Protein AF-A0A964HB36-F1 (afdb_monomer_lite)

Foldseek 3Di:
DDFDFLVVLLVVLLVCLVVCCVPPDDPVVLVVLVVCVVVVHQAEAEEQAEPSNQVSNCVVSVHPYYHYFAFDDDPRTGDPDHTPQGQFAVSVQVVVCVVQVVVVHDQQADEDEEAEPRCVVSQVRHVAYEHEVHDPVVVVVCVVVVHHYYD

Secondary structure (DSSP, 8-state):
--PPBHHHHHHHHHHTHHHHHHHH--HHHHHHHHHHHHHT---EEEEEEEHHHHHHHHHHHT-SEEEEEB--EETTEE-SSPPSB---THHHHHHHHHHHHHTT--GGG-EEEESSGGGHHHHTTSSEEEEES--HHHHHHHHHTT-EEE-

Structure (mmCIF, N/CA/C/O backbone):
data_AF-A0A964HB36-F1
#
_entry.id   AF-A0A964HB36-F1
#
loop_
_atom_site.group_PDB
_atom_site.id
_atom_site.type_symbol
_atom_site.label_atom_id
_atom_site.label_alt_id
_atom_site.label_comp_id
_atom_site.label_asym_id
_atom_site.label_entity_id
_atom_site.label_seq_id
_atom_site.pdbx_PDB_ins_code
_atom_site.Cartn_x
_atom_site.Cartn_y
_atom_site.Cartn_z
_atom_site.occupancy
_atom_site.B_iso_or_equiv
_atom_site.auth_seq_id
_atom_site.auth_comp_id
_atom_site.auth_asym_id
_atom_site.auth_atom_id
_atom_site.pdbx_PDB_model_num
ATOM 1 N N . MET A 1 1 ? 19.025 -10.677 -27.603 1.00 46.44 1 MET A N 1
ATOM 2 C CA . MET A 1 1 ? 18.458 -10.154 -26.338 1.00 46.44 1 MET A CA 1
ATOM 3 C C . MET A 1 1 ? 17.033 -9.676 -26.597 1.00 46.44 1 MET A C 1
ATOM 5 O O . MET A 1 1 ? 16.861 -8.668 -27.265 1.00 46.44 1 MET A O 1
ATOM 9 N N . GLY A 1 2 ? 16.026 -10.437 -26.154 1.00 55.66 2 GLY A N 1
ATOM 10 C CA . GLY A 1 2 ? 14.596 -10.201 -26.419 1.00 55.66 2 GLY A CA 1
ATOM 11 C C . GLY A 1 2 ? 13.872 -9.517 -25.257 1.00 55.66 2 GLY A C 1
ATOM 12 O O . GLY A 1 2 ? 12.952 -10.091 -24.687 1.00 55.66 2 GLY A O 1
ATOM 13 N N . GLY A 1 3 ? 14.321 -8.323 -24.867 1.00 65.31 3 GLY A N 1
ATOM 14 C CA . GLY A 1 3 ? 13.650 -7.530 -23.832 1.00 65.31 3 GLY A CA 1
ATOM 15 C C . GLY A 1 3 ? 12.457 -6.748 -24.389 1.00 65.31 3 GLY A C 1
ATOM 16 O O . GLY A 1 3 ? 12.431 -6.379 -25.565 1.00 65.31 3 GLY A O 1
ATOM 17 N N . VAL A 1 4 ? 11.462 -6.465 -23.548 1.00 79.88 4 VAL A N 1
ATOM 18 C CA . VAL A 1 4 ? 10.292 -5.669 -23.949 1.00 79.88 4 VAL A CA 1
ATOM 19 C C . VAL A 1 4 ? 10.588 -4.180 -23.743 1.00 79.88 4 VAL A C 1
ATOM 21 O O . VAL A 1 4 ? 11.034 -3.767 -22.670 1.00 79.88 4 VAL A O 1
ATOM 24 N N . ARG A 1 5 ? 10.332 -3.353 -24.769 1.00 86.19 5 ARG A N 1
ATOM 25 C CA . ARG A 1 5 ? 10.469 -1.890 -24.663 1.00 86.19 5 ARG A CA 1
ATOM 26 C C . ARG A 1 5 ? 9.498 -1.333 -23.625 1.00 86.19 5 ARG A C 1
ATOM 28 O O . ARG A 1 5 ? 8.295 -1.584 -23.710 1.00 86.19 5 ARG A O 1
ATOM 35 N N . ARG A 1 6 ? 10.012 -0.510 -22.705 1.00 83.56 6 ARG A N 1
ATOM 36 C CA . ARG A 1 6 ? 9.246 0.096 -21.605 1.00 83.56 6 ARG A CA 1
ATOM 37 C C . ARG A 1 6 ? 8.023 0.865 -22.105 1.00 83.56 6 ARG A C 1
ATOM 39 O O . ARG A 1 6 ? 6.949 0.746 -21.530 1.00 83.56 6 ARG A O 1
ATOM 46 N N . GLU A 1 7 ? 8.162 1.596 -23.208 1.00 80.25 7 GLU A N 1
ATOM 47 C CA . GLU A 1 7 ? 7.067 2.370 -23.802 1.00 80.25 7 GLU A CA 1
ATOM 48 C C . GLU A 1 7 ? 5.872 1.495 -24.220 1.00 80.25 7 GLU A C 1
ATOM 50 O O . GLU A 1 7 ? 4.720 1.857 -23.977 1.00 80.25 7 GLU A O 1
ATOM 55 N N . ARG A 1 8 ? 6.135 0.311 -24.793 1.00 82.62 8 ARG A N 1
ATOM 56 C CA . ARG A 1 8 ? 5.082 -0.628 -25.206 1.00 82.62 8 ARG A CA 1
ATOM 57 C C . ARG A 1 8 ? 4.306 -1.146 -23.995 1.00 82.62 8 ARG A C 1
ATOM 59 O O . ARG A 1 8 ? 3.082 -1.190 -24.037 1.00 82.62 8 ARG A O 1
ATOM 66 N N . VAL A 1 9 ? 5.014 -1.495 -22.920 1.00 83.81 9 VAL A N 1
ATOM 67 C CA . VAL A 1 9 ? 4.401 -1.978 -21.670 1.00 83.81 9 VAL A CA 1
ATOM 68 C C . VAL A 1 9 ? 3.574 -0.880 -21.003 1.00 83.81 9 VAL A C 1
ATOM 70 O O . VAL A 1 9 ? 2.449 -1.129 -20.589 1.00 83.81 9 VAL A O 1
ATOM 73 N N . LEU A 1 10 ? 4.095 0.350 -20.954 1.00 81.62 10 LEU A N 1
ATOM 74 C CA . LEU A 1 10 ? 3.391 1.503 -20.383 1.00 81.62 10 LEU A CA 1
ATOM 75 C C . LEU A 1 10 ? 2.070 1.805 -21.097 1.00 81.62 10 LEU A C 1
ATOM 77 O O . LEU A 1 10 ? 1.114 2.235 -20.456 1.00 81.62 10 LEU A O 1
ATOM 81 N N . ARG A 1 11 ? 2.017 1.607 -22.418 1.00 81.06 11 ARG A N 1
ATOM 82 C CA . ARG A 1 11 ? 0.793 1.795 -23.203 1.00 81.06 11 ARG A CA 1
ATOM 83 C C . ARG A 1 11 ? -0.276 0.778 -22.810 1.00 81.06 11 ARG A C 1
ATOM 85 O O . ARG A 1 11 ? -1.340 1.193 -22.367 1.00 81.06 11 ARG A O 1
ATOM 92 N N . GLY A 1 12 ? 0.058 -0.513 -22.854 1.00 79.88 12 GLY A N 1
ATOM 93 C CA . GLY A 1 12 ? -0.877 -1.575 -22.469 1.00 79.88 12 GLY A CA 1
ATOM 94 C C . GLY A 1 12 ? -1.314 -1.485 -21.004 1.00 79.88 12 GLY A C 1
ATOM 95 O O . GLY A 1 12 ? -2.482 -1.673 -20.690 1.00 79.88 12 GLY A O 1
ATOM 96 N N . ALA A 1 13 ? -0.414 -1.098 -20.093 1.00 81.88 13 ALA A N 1
ATOM 97 C CA . ALA A 1 13 ? -0.755 -0.953 -18.678 1.00 81.88 13 ALA A CA 1
ATOM 98 C C . ALA A 1 13 ? -1.843 0.104 -18.419 1.00 81.88 13 ALA A C 1
ATOM 100 O O . ALA A 1 13 ? -2.643 -0.072 -17.506 1.00 81.88 13 ALA A O 1
ATOM 101 N N . ARG A 1 14 ? -1.896 1.180 -19.219 1.00 78.38 14 ARG A N 1
ATOM 102 C CA . ARG A 1 14 ? -2.960 2.195 -19.125 1.00 78.38 14 ARG A CA 1
ATOM 103 C C . ARG A 1 14 ? -4.307 1.682 -19.623 1.00 78.38 14 ARG A C 1
ATOM 105 O O . ARG A 1 14 ? -5.331 2.048 -19.060 1.00 78.38 14 ARG A O 1
ATOM 112 N N . GLU A 1 15 ? -4.300 0.841 -20.650 1.00 82.75 15 GLU A N 1
ATOM 113 C CA . GLU A 1 15 ? -5.513 0.270 -21.243 1.00 82.75 15 GLU A CA 1
ATOM 114 C C . GLU A 1 15 ? -6.189 -0.720 -20.278 1.00 82.75 15 GLU A C 1
ATOM 116 O O . GLU A 1 15 ? -7.412 -0.757 -20.182 1.00 82.75 15 GLU A O 1
ATOM 121 N N . CYS A 1 16 ? -5.403 -1.438 -19.470 1.00 80.19 16 CYS A N 1
ATOM 122 C CA . CYS A 1 16 ? -5.910 -2.454 -18.542 1.00 80.19 16 CYS A CA 1
ATOM 123 C C . CYS A 1 16 ? -6.390 -1.915 -17.178 1.00 80.19 16 CYS A C 1
ATOM 125 O O . CYS A 1 16 ? -6.839 -2.695 -16.340 1.00 80.19 16 CYS A O 1
ATOM 127 N N . VAL A 1 17 ? -6.298 -0.608 -16.902 1.00 81.62 17 VAL A N 1
ATOM 128 C CA . VAL A 1 17 ? -6.633 -0.048 -15.572 1.00 81.62 17 VAL A CA 1
ATOM 129 C C . VAL A 1 17 ? -8.086 -0.312 -15.196 1.00 81.62 17 VAL A C 1
ATOM 131 O O . VAL A 1 17 ? -8.358 -0.710 -14.065 1.00 81.62 17 VAL A O 1
ATOM 134 N N . GLY A 1 18 ? -9.011 -0.107 -16.138 1.00 75.12 18 GLY A N 1
ATOM 135 C CA . GLY A 1 18 ? -10.442 -0.312 -15.903 1.00 75.12 18 GLY A CA 1
ATOM 136 C C . GLY A 1 18 ? -10.764 -1.760 -15.538 1.00 75.12 18 GLY A C 1
ATOM 137 O O . GLY A 1 18 ? -11.500 -2.006 -14.586 1.00 75.12 18 GLY A O 1
ATOM 138 N N . GLU A 1 19 ? -10.145 -2.716 -16.231 1.00 77.00 19 GLU A N 1
ATOM 139 C CA . GLU A 1 19 ? -10.291 -4.147 -15.947 1.00 77.00 19 GLU A CA 1
ATOM 140 C C . GLU A 1 19 ? -9.717 -4.512 -14.575 1.00 77.00 19 GLU A C 1
ATOM 142 O O . GLU A 1 19 ? -10.348 -5.238 -13.808 1.00 77.00 19 GLU A O 1
ATOM 147 N N . VAL A 1 20 ? -8.544 -3.970 -14.226 1.00 75.94 20 VAL A N 1
ATOM 148 C CA . VAL A 1 20 ? -7.922 -4.190 -12.913 1.00 75.94 20 VAL A CA 1
ATOM 149 C C . VAL A 1 20 ? -8.803 -3.641 -11.793 1.00 75.94 20 VAL A C 1
ATOM 151 O O . VAL A 1 20 ? -9.026 -4.343 -10.809 1.00 75.94 20 VAL A O 1
ATOM 154 N N . LEU A 1 21 ? -9.330 -2.423 -11.942 1.00 76.25 21 LEU A N 1
ATOM 155 C CA . LEU A 1 21 ? -10.250 -1.824 -10.974 1.00 76.25 21 LEU A CA 1
ATOM 156 C C . LEU A 1 21 ? -11.503 -2.683 -10.792 1.00 76.25 21 LEU A C 1
ATOM 158 O O . LEU A 1 21 ? -11.854 -3.014 -9.662 1.00 76.25 21 LEU A O 1
ATOM 162 N N . ALA A 1 22 ? -12.139 -3.087 -11.893 1.00 71.88 22 ALA A N 1
ATOM 163 C CA . ALA A 1 22 ? -13.351 -3.897 -11.856 1.00 71.88 22 ALA A CA 1
ATOM 164 C C . ALA A 1 22 ? -13.122 -5.275 -11.214 1.00 71.88 22 ALA A C 1
ATOM 166 O O . ALA A 1 22 ? -13.981 -5.770 -10.489 1.00 71.88 22 ALA A O 1
ATOM 167 N N . ALA A 1 23 ? -11.964 -5.894 -11.454 1.00 73.31 23 ALA A N 1
ATOM 168 C CA . ALA A 1 23 ? -11.680 -7.247 -10.988 1.00 73.31 23 ALA A CA 1
ATOM 169 C C . ALA A 1 23 ? -11.121 -7.323 -9.558 1.00 73.31 23 ALA A C 1
ATOM 171 O O . ALA A 1 23 ? -11.173 -8.387 -8.941 1.00 73.31 23 ALA A O 1
ATOM 172 N N . ARG A 1 24 ? -10.498 -6.251 -9.047 1.00 72.00 24 ARG A N 1
ATOM 173 C CA . ARG A 1 24 ? -9.657 -6.320 -7.834 1.00 72.00 24 ARG A CA 1
ATOM 174 C C . ARG A 1 24 ? -10.094 -5.380 -6.714 1.00 72.00 24 ARG A C 1
ATOM 176 O O . ARG A 1 24 ? -9.666 -5.592 -5.579 1.00 72.00 24 ARG A O 1
ATOM 183 N N . CYS A 1 25 ? -10.903 -4.360 -6.994 1.00 73.69 25 CYS A N 1
ATOM 184 C CA . CYS A 1 25 ? -11.297 -3.394 -5.975 1.00 73.69 25 CYS A CA 1
ATOM 185 C C . CYS A 1 25 ? -12.580 -3.820 -5.259 1.00 73.69 25 CYS A C 1
ATOM 187 O O . CYS A 1 25 ? -13.652 -3.914 -5.848 1.00 73.69 25 CYS A O 1
ATOM 189 N N . ASP A 1 26 ? -12.450 -4.041 -3.956 1.00 79.69 26 ASP A N 1
ATOM 190 C CA . ASP A 1 26 ? -13.571 -4.337 -3.077 1.00 79.69 26 ASP A CA 1
ATOM 191 C C . ASP A 1 26 ? -14.427 -3.098 -2.800 1.00 79.69 26 ASP A C 1
ATOM 193 O O . ASP A 1 26 ? -13.891 -2.013 -2.563 1.00 79.69 26 ASP A O 1
ATOM 197 N N . GLY A 1 27 ? -15.751 -3.264 -2.773 1.00 87.69 27 GLY A N 1
ATOM 198 C CA . GLY A 1 27 ? -16.679 -2.164 -2.517 1.00 87.69 27 GLY A CA 1
ATOM 199 C C . GLY A 1 27 ? -16.457 -1.475 -1.166 1.00 87.69 27 GLY A C 1
ATOM 200 O O . GLY A 1 27 ? -16.492 -0.246 -1.109 1.00 87.69 27 GLY A O 1
ATOM 201 N N . ALA A 1 28 ? -16.166 -2.232 -0.103 1.00 89.25 28 ALA A N 1
ATOM 202 C CA . ALA A 1 28 ? -15.918 -1.681 1.227 1.00 89.25 28 ALA A CA 1
ATOM 203 C C . ALA A 1 28 ? -14.583 -0.927 1.282 1.00 89.25 28 ALA A C 1
ATOM 205 O O . ALA A 1 28 ? -14.515 0.172 1.831 1.00 89.25 28 ALA A O 1
ATOM 206 N N . VAL A 1 29 ? -13.534 -1.452 0.643 1.00 90.94 29 VAL A N 1
ATOM 207 C CA . VAL A 1 29 ? -12.235 -0.757 0.556 1.00 90.94 29 VAL A CA 1
ATOM 208 C C . VAL A 1 29 ? -12.355 0.535 -0.254 1.00 90.94 29 VAL A C 1
ATOM 210 O O . VAL A 1 29 ? -11.809 1.564 0.136 1.00 90.94 29 VAL A O 1
ATOM 213 N N . LEU A 1 30 ? -13.101 0.516 -1.362 1.00 91.88 30 LEU A N 1
ATOM 214 C CA . LEU A 1 30 ? -13.368 1.723 -2.146 1.00 91.88 30 LEU A CA 1
ATOM 215 C C . LEU A 1 30 ? -14.198 2.748 -1.367 1.00 91.88 30 LEU A C 1
ATOM 217 O O . LEU A 1 30 ? -13.992 3.947 -1.544 1.00 91.88 30 LEU A O 1
ATOM 221 N N . ALA A 1 31 ? -15.129 2.306 -0.520 1.00 93.56 31 ALA A N 1
ATOM 222 C CA . ALA A 1 31 ? -15.865 3.199 0.369 1.00 93.56 31 ALA A CA 1
ATOM 223 C C . ALA A 1 31 ? -14.920 3.878 1.374 1.00 93.56 31 ALA A C 1
ATOM 225 O O . ALA A 1 31 ? -14.891 5.105 1.427 1.00 93.56 31 ALA A O 1
ATOM 226 N N . ARG A 1 32 ? -14.055 3.111 2.053 1.00 95.25 32 ARG A N 1
ATOM 227 C CA . ARG A 1 32 ? -13.026 3.647 2.965 1.00 95.25 32 ARG A CA 1
ATOM 228 C C . ARG A 1 32 ? -12.074 4.627 2.288 1.00 95.25 32 ARG A C 1
ATOM 230 O O . ARG A 1 32 ? -11.770 5.684 2.831 1.00 95.25 32 ARG A O 1
ATOM 237 N N . LEU A 1 33 ? -11.631 4.309 1.074 1.00 95.44 33 LEU A N 1
ATOM 238 C CA . LEU A 1 33 ? -10.815 5.219 0.275 1.00 95.44 33 LEU A CA 1
ATOM 239 C C . LEU A 1 33 ? -11.531 6.558 0.046 1.00 95.44 33 LEU A C 1
ATOM 241 O O . LEU A 1 33 ? -10.933 7.613 0.237 1.00 95.44 33 LEU A O 1
ATOM 245 N N . ARG A 1 34 ? -12.811 6.531 -0.343 1.00 96.12 34 ARG A N 1
ATOM 246 C CA . ARG A 1 34 ? -13.600 7.754 -0.557 1.00 96.12 34 ARG A CA 1
ATOM 247 C C . ARG A 1 34 ? -13.802 8.545 0.732 1.00 96.12 34 ARG A C 1
ATOM 249 O O . ARG A 1 34 ? -13.743 9.767 0.676 1.00 96.12 34 ARG A O 1
ATOM 256 N N . GLU A 1 35 ? -14.005 7.873 1.863 1.00 97.44 35 GLU A N 1
ATOM 257 C CA . GLU A 1 35 ? -14.087 8.514 3.182 1.00 97.44 35 GLU A CA 1
ATOM 258 C C . GLU A 1 35 ? -12.802 9.288 3.502 1.00 97.44 35 GLU A C 1
ATOM 260 O O . GLU A 1 35 ? -12.876 10.473 3.815 1.00 97.44 35 GLU A O 1
ATOM 265 N N . HIS A 1 36 ? -11.632 8.662 3.332 1.00 97.94 36 HIS A N 1
ATOM 266 C CA . HIS A 1 36 ? -10.336 9.323 3.519 1.00 97.94 36 HIS A CA 1
ATOM 267 C C . HIS A 1 36 ? -10.165 10.537 2.598 1.00 97.94 36 HIS A C 1
ATOM 269 O O . HIS A 1 36 ? -9.802 11.622 3.049 1.00 97.94 36 HIS A O 1
ATOM 275 N N . LEU A 1 37 ? -10.478 10.383 1.308 1.00 97.88 37 LEU A N 1
ATOM 276 C CA . LEU A 1 37 ? -10.390 11.487 0.348 1.00 97.88 37 LEU A CA 1
ATOM 277 C C . LEU A 1 37 ? -11.328 12.646 0.721 1.00 97.88 37 LEU A C 1
ATOM 279 O O . LEU A 1 37 ? -10.924 13.804 0.650 1.00 97.88 37 LEU A O 1
ATOM 283 N N . ALA A 1 38 ? -12.558 12.350 1.149 1.00 98.00 38 ALA A N 1
ATOM 284 C CA . ALA A 1 38 ? -13.529 13.357 1.575 1.00 98.00 38 ALA A CA 1
ATOM 285 C C . ALA A 1 38 ? -13.134 14.046 2.893 1.00 98.00 38 ALA A C 1
ATOM 287 O O . ALA A 1 38 ? -13.440 15.221 3.081 1.00 98.00 38 ALA A O 1
ATOM 288 N N . ALA A 1 39 ? -12.433 13.338 3.781 1.00 97.75 39 ALA A N 1
ATOM 289 C CA . ALA A 1 39 ? -11.887 13.883 5.021 1.00 97.75 39 ALA A CA 1
ATOM 290 C C . ALA A 1 39 ? -10.640 14.763 4.805 1.00 97.75 39 ALA A C 1
ATOM 292 O O . ALA A 1 39 ? -10.190 15.424 5.739 1.00 97.75 39 ALA A O 1
ATOM 293 N N . GLY A 1 40 ? -10.090 14.797 3.585 1.00 97.12 40 GLY A N 1
ATOM 294 C CA . GLY A 1 40 ? -8.857 15.520 3.272 1.00 97.12 40 GLY A CA 1
ATOM 295 C C . GLY A 1 40 ? -7.586 14.764 3.666 1.00 97.12 40 GLY A C 1
ATOM 296 O O . GLY A 1 40 ? -6.510 15.363 3.710 1.00 97.12 40 GLY A O 1
ATOM 297 N N . ASP A 1 41 ? -7.686 13.459 3.934 1.00 97.38 41 ASP A N 1
ATOM 298 C CA . ASP A 1 41 ? -6.524 12.635 4.244 1.00 97.38 41 ASP A CA 1
ATOM 299 C C . ASP A 1 41 ? -5.620 12.484 3.021 1.00 97.38 41 ASP A C 1
ATOM 301 O O . ASP A 1 41 ? -6.060 12.289 1.880 1.00 97.38 41 ASP A O 1
ATOM 305 N N . ARG A 1 42 ? -4.307 12.486 3.265 1.00 97.38 42 ARG A N 1
ATOM 306 C CA . ARG A 1 42 ? -3.344 12.163 2.218 1.00 97.38 42 ARG A CA 1
ATOM 307 C C . ARG A 1 42 ? -3.307 10.655 1.980 1.00 97.38 42 ARG A C 1
ATOM 309 O O . ARG A 1 42 ? -2.791 9.893 2.793 1.00 97.38 42 ARG A O 1
ATOM 316 N N . VAL A 1 43 ? -3.785 10.239 0.812 1.00 98.12 43 VAL A N 1
ATOM 317 C CA . VAL A 1 43 ? -3.809 8.829 0.394 1.00 98.12 43 VAL A CA 1
ATOM 318 C C . VAL A 1 43 ? -2.565 8.457 -0.415 1.00 98.12 43 VAL A C 1
ATOM 320 O O . VAL A 1 43 ? -2.283 9.075 -1.443 1.00 98.12 43 VAL A O 1
ATOM 323 N N . VAL A 1 44 ? -1.88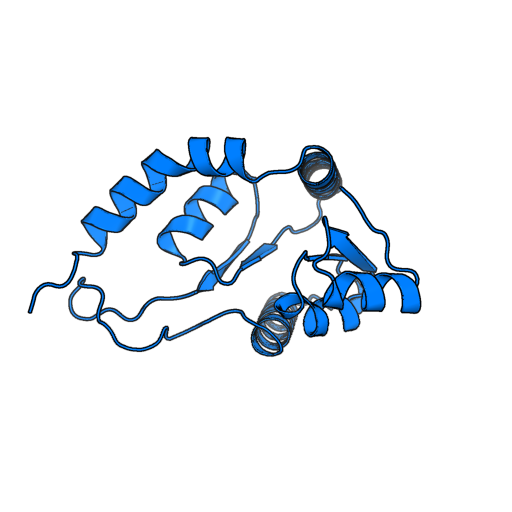0 7.386 0.001 1.00 98.38 44 VAL A N 1
ATOM 324 C CA . VAL A 1 44 ? -0.693 6.832 -0.671 1.00 98.38 44 VAL A CA 1
ATOM 325 C C . VAL A 1 44 ? -0.933 5.374 -1.063 1.00 98.38 44 VAL A C 1
ATOM 327 O O . VAL A 1 44 ? -1.227 4.540 -0.208 1.00 98.38 44 VAL A O 1
ATOM 330 N N . LEU A 1 45 ? -0.742 5.029 -2.340 1.00 97.50 45 LEU A N 1
ATOM 331 C CA . LEU A 1 45 ? -0.730 3.633 -2.787 1.00 97.50 45 LEU A CA 1
ATOM 332 C C . LEU A 1 45 ? 0.675 3.033 -2.621 1.00 97.50 45 LEU A C 1
ATOM 334 O O . LEU A 1 45 ? 1.566 3.302 -3.426 1.00 97.50 45 LEU A O 1
ATOM 338 N N . LEU A 1 46 ? 0.870 2.185 -1.607 1.00 98.00 46 LEU A N 1
ATOM 339 C CA . LEU A 1 46 ? 2.128 1.470 -1.347 1.00 98.00 46 LEU A CA 1
ATOM 340 C C . LEU A 1 46 ? 2.021 -0.016 -1.730 1.00 98.00 46 LEU A C 1
ATOM 342 O O . LEU A 1 46 ? 1.372 -0.810 -1.048 1.00 98.00 46 LEU A O 1
ATOM 346 N N . THR A 1 47 ? 2.680 -0.422 -2.817 1.00 96.06 47 THR A N 1
ATOM 347 C CA . THR A 1 47 ? 2.437 -1.731 -3.445 1.00 96.06 47 THR A CA 1
ATOM 348 C C . THR A 1 47 ? 3.680 -2.389 -4.047 1.00 96.06 47 THR A C 1
ATOM 350 O O . THR A 1 47 ? 4.580 -1.722 -4.544 1.00 96.06 47 THR A O 1
ATOM 353 N N . GLY A 1 48 ? 3.711 -3.725 -4.036 1.00 94.94 48 GLY A N 1
ATOM 354 C CA . GLY A 1 48 ? 4.696 -4.525 -4.776 1.00 94.94 48 GLY A CA 1
ATOM 355 C C . GLY A 1 48 ? 4.419 -4.589 -6.285 1.00 94.94 48 GLY A C 1
ATOM 356 O O . GLY A 1 48 ? 5.257 -5.066 -7.044 1.00 94.94 48 GLY A O 1
ATOM 357 N N . THR A 1 49 ? 3.262 -4.098 -6.739 1.00 92.75 49 THR A N 1
ATOM 358 C CA . THR A 1 49 ? 2.920 -3.996 -8.162 1.00 92.75 49 THR A CA 1
ATOM 359 C C . THR A 1 49 ? 3.917 -3.084 -8.892 1.00 92.75 49 THR A C 1
ATOM 361 O O . THR A 1 49 ? 4.287 -2.042 -8.342 1.00 92.75 49 THR A O 1
ATOM 364 N N . PRO A 1 50 ? 4.337 -3.416 -10.129 1.00 93.44 50 PRO A N 1
ATOM 365 C CA . PRO A 1 50 ? 5.210 -2.551 -10.917 1.00 93.44 50 PRO A CA 1
ATOM 366 C C . PRO A 1 50 ? 4.646 -1.142 -11.127 1.00 93.44 50 PRO A C 1
ATOM 368 O O . PRO A 1 50 ? 3.448 -0.963 -11.361 1.00 93.44 50 PRO A O 1
ATOM 371 N N . ASP A 1 51 ? 5.519 -0.136 -11.097 1.00 94.19 51 ASP A N 1
ATOM 372 C CA . ASP A 1 51 ? 5.166 1.285 -11.146 1.00 94.19 51 ASP A CA 1
ATOM 373 C C . ASP A 1 51 ? 4.328 1.660 -12.371 1.00 94.19 51 ASP A C 1
ATOM 375 O O . ASP A 1 51 ? 3.390 2.448 -12.267 1.00 94.19 51 ASP A O 1
ATOM 379 N N . PHE A 1 52 ? 4.613 1.050 -13.519 1.00 90.50 52 PHE A N 1
ATOM 380 C CA . PHE A 1 52 ? 3.877 1.284 -14.757 1.00 90.50 52 PHE A CA 1
ATOM 381 C C . PHE A 1 52 ? 2.410 0.823 -14.713 1.00 90.50 52 PHE A C 1
ATOM 383 O O . PHE A 1 52 ? 1.614 1.331 -15.496 1.00 90.50 52 PHE A O 1
ATOM 390 N N . ILE A 1 53 ? 2.044 -0.086 -13.799 1.00 91.38 53 ILE A N 1
ATOM 391 C CA . ILE A 1 53 ? 0.653 -0.496 -13.525 1.00 91.38 53 ILE A CA 1
ATOM 392 C C . ILE A 1 53 ? 0.094 0.280 -12.329 1.00 91.38 53 ILE A C 1
ATOM 394 O O . ILE A 1 53 ? -1.032 0.769 -12.363 1.00 91.38 53 ILE A O 1
ATOM 398 N N . ALA A 1 54 ? 0.885 0.419 -11.264 1.00 93.56 54 ALA A N 1
ATOM 399 C CA . ALA A 1 54 ? 0.441 1.045 -10.025 1.00 93.56 54 ALA A CA 1
ATOM 400 C C . ALA A 1 54 ? 0.121 2.537 -10.194 1.00 93.56 54 ALA A C 1
ATOM 402 O O . ALA A 1 54 ? -0.834 3.026 -9.602 1.00 93.56 54 ALA A O 1
ATOM 403 N N . ARG A 1 55 ? 0.889 3.269 -11.011 1.00 93.75 55 ARG A N 1
ATOM 404 C CA . ARG A 1 55 ? 0.678 4.705 -11.261 1.00 93.75 55 ARG A CA 1
ATOM 405 C C . ARG A 1 55 ? -0.685 5.024 -11.879 1.00 93.75 55 ARG A C 1
ATOM 407 O O . ARG A 1 55 ? -1.390 5.857 -11.313 1.00 93.75 55 ARG A O 1
ATOM 414 N N . PRO A 1 56 ? -1.083 4.416 -13.011 1.00 92.19 56 PRO A N 1
ATOM 415 C CA . PRO A 1 56 ? -2.384 4.724 -13.584 1.00 92.19 56 PRO A CA 1
ATOM 416 C C . PRO A 1 56 ? -3.537 4.214 -12.704 1.00 92.19 56 PRO A C 1
ATOM 418 O O . PRO A 1 56 ? -4.569 4.876 -12.634 1.00 92.19 56 PRO A O 1
ATOM 421 N N . LEU A 1 57 ? -3.340 3.124 -11.949 1.00 91.62 57 LEU A N 1
ATOM 422 C CA . LEU A 1 57 ? -4.298 2.681 -10.932 1.00 91.62 57 LEU A CA 1
ATOM 423 C C . LEU A 1 57 ? -4.476 3.722 -9.813 1.00 91.62 57 LEU A C 1
ATOM 425 O O . LEU A 1 57 ? -5.600 4.103 -9.507 1.00 91.62 57 LEU A O 1
ATOM 429 N N . ALA A 1 58 ? -3.378 4.220 -9.239 1.00 93.38 58 ALA A N 1
ATOM 430 C CA . ALA A 1 58 ? -3.394 5.270 -8.220 1.00 93.38 58 ALA A CA 1
ATOM 431 C C . ALA A 1 58 ? -4.113 6.530 -8.722 1.00 93.38 58 ALA A C 1
ATOM 433 O O . ALA A 1 58 ? -4.963 7.070 -8.019 1.00 93.38 58 ALA A O 1
ATOM 434 N N . SER A 1 59 ? -3.829 6.943 -9.962 1.00 93.44 59 SER A N 1
ATOM 435 C CA . SER A 1 59 ? -4.495 8.086 -10.590 1.00 93.44 59 SER A CA 1
ATOM 436 C C . SER A 1 59 ? -6.002 7.874 -10.731 1.00 93.44 59 SER A C 1
ATOM 438 O O . SER A 1 59 ? -6.762 8.793 -10.446 1.00 93.44 59 SER A O 1
ATOM 440 N N . ALA A 1 60 ? -6.444 6.685 -11.146 1.00 91.88 60 ALA A N 1
ATOM 441 C CA . ALA A 1 60 ? -7.867 6.381 -11.286 1.00 91.88 60 ALA A CA 1
ATOM 442 C C . ALA A 1 60 ? -8.595 6.283 -9.932 1.00 91.88 60 ALA A C 1
ATOM 444 O O . ALA A 1 60 ? -9.789 6.557 -9.851 1.00 91.88 60 ALA A O 1
ATOM 445 N N . LEU A 1 61 ? -7.873 5.922 -8.867 1.00 91.94 61 LEU A N 1
ATOM 446 C CA . LEU A 1 61 ? -8.373 5.871 -7.491 1.00 91.94 61 LEU A CA 1
ATOM 447 C C . LEU A 1 61 ? -8.353 7.235 -6.778 1.00 91.94 61 LEU A C 1
ATOM 449 O O . LEU A 1 61 ? -8.887 7.344 -5.678 1.00 91.94 61 LEU A O 1
ATOM 45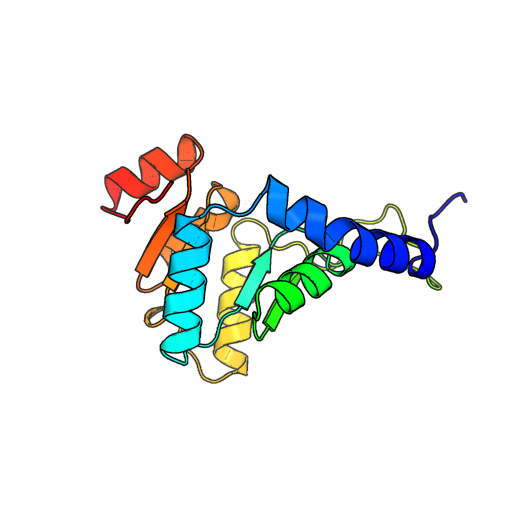3 N N . GLY A 1 62 ? -7.732 8.262 -7.366 1.00 95.00 62 GLY A N 1
ATOM 454 C CA . GLY A 1 62 ? -7.548 9.565 -6.717 1.00 95.00 62 GLY A CA 1
ATOM 455 C C . GLY A 1 62 ? -6.496 9.564 -5.601 1.00 95.00 62 GLY A C 1
ATOM 456 O O . GLY A 1 62 ? -6.503 10.453 -4.755 1.00 95.00 62 GLY A O 1
ATOM 457 N N . ALA A 1 63 ? -5.594 8.577 -5.570 1.00 96.88 63 ALA A N 1
ATOM 458 C CA . ALA A 1 63 ? -4.478 8.581 -4.628 1.00 96.88 63 ALA A CA 1
ATOM 459 C C . ALA A 1 63 ? -3.491 9.710 -4.970 1.00 96.88 63 ALA A C 1
ATOM 461 O O . ALA A 1 63 ? -3.200 9.965 -6.140 1.00 96.88 63 ALA A O 1
ATOM 462 N N . HIS A 1 64 ? -2.954 10.361 -3.939 1.00 97.88 64 HIS A N 1
ATOM 463 C CA . HIS A 1 64 ? -2.074 11.522 -4.081 1.00 97.88 64 HIS A CA 1
ATOM 464 C C . HIS A 1 64 ? -0.657 11.097 -4.462 1.00 97.88 64 HIS A C 1
ATOM 466 O O . HIS A 1 64 ? -0.013 11.723 -5.300 1.00 97.88 64 HIS A O 1
ATOM 472 N N . ASP A 1 65 ? -0.194 9.997 -3.867 1.00 97.88 65 ASP A N 1
ATOM 473 C CA . ASP A 1 65 ? 1.145 9.466 -4.071 1.00 97.88 65 ASP A CA 1
ATOM 474 C C . ASP A 1 65 ? 1.124 7.958 -4.320 1.00 97.88 65 ASP A C 1
ATOM 476 O O . ASP A 1 65 ? 0.203 7.234 -3.932 1.00 97.88 65 ASP A O 1
ATOM 480 N N . VAL A 1 66 ? 2.187 7.467 -4.954 1.00 97.75 66 VAL A N 1
ATOM 481 C CA . VAL A 1 66 ? 2.382 6.045 -5.232 1.00 97.75 66 VAL A CA 1
ATOM 482 C C . VAL A 1 66 ? 3.826 5.638 -4.979 1.00 97.75 66 VAL A C 1
ATOM 484 O O . VAL A 1 66 ? 4.770 6.243 -5.490 1.00 97.75 66 VAL A O 1
ATOM 487 N N . ILE A 1 67 ? 3.984 4.565 -4.211 1.00 98.12 67 ILE A N 1
ATOM 488 C CA . ILE A 1 67 ? 5.254 3.905 -3.937 1.00 98.12 67 ILE A CA 1
ATOM 489 C C . ILE A 1 67 ? 5.108 2.465 -4.426 1.00 98.12 67 ILE A C 1
ATOM 491 O O . ILE A 1 67 ? 4.422 1.646 -3.817 1.00 98.12 67 ILE A O 1
ATOM 495 N N . ALA A 1 68 ? 5.730 2.175 -5.561 1.00 97.62 68 ALA A N 1
ATOM 496 C CA . ALA A 1 68 ? 5.539 0.938 -6.306 1.00 97.62 68 ALA A CA 1
ATOM 497 C C . ALA A 1 68 ? 6.871 0.227 -6.572 1.00 97.62 68 ALA A C 1
ATOM 499 O O . ALA A 1 68 ? 7.944 0.806 -6.378 1.00 97.62 68 ALA A O 1
ATOM 500 N N . ALA A 1 69 ? 6.814 -1.021 -7.040 1.00 96.75 69 ALA A N 1
ATOM 501 C CA . ALA A 1 69 ? 8.013 -1.722 -7.477 1.00 96.75 69 ALA A CA 1
ATOM 502 C C . ALA A 1 69 ? 8.589 -1.089 -8.749 1.00 96.75 69 ALA A C 1
ATOM 504 O O . ALA A 1 69 ? 7.858 -0.755 -9.679 1.00 96.75 69 ALA A O 1
ATOM 505 N N . VAL A 1 70 ? 9.912 -0.952 -8.808 1.00 95.31 70 VAL A N 1
ATOM 506 C CA . VAL A 1 70 ? 10.617 -0.368 -9.954 1.00 95.31 70 VAL A CA 1
ATOM 507 C C . VAL A 1 70 ? 11.437 -1.461 -10.623 1.00 95.31 70 VAL A C 1
ATOM 509 O O . VAL A 1 70 ? 12.475 -1.879 -10.112 1.00 95.31 70 VAL A O 1
ATOM 512 N N . CYS A 1 71 ? 10.954 -1.952 -11.764 1.00 94.31 71 CYS A N 1
ATOM 513 C CA . CYS A 1 71 ? 11.655 -2.972 -12.543 1.00 94.31 71 CYS A CA 1
ATOM 514 C C . CYS A 1 71 ? 12.960 -2.414 -13.127 1.00 94.31 71 CYS A C 1
ATOM 516 O O . CYS A 1 71 ? 13.001 -1.277 -13.604 1.00 94.31 71 CYS A O 1
ATOM 518 N N . ALA A 1 72 ? 14.014 -3.232 -13.140 1.00 93.94 72 ALA A N 1
ATOM 519 C CA . ALA A 1 72 ? 15.281 -2.854 -13.748 1.00 93.94 72 ALA A CA 1
ATOM 520 C C . ALA A 1 72 ? 15.129 -2.643 -15.261 1.00 93.94 72 ALA A C 1
ATOM 522 O O . ALA A 1 72 ? 14.494 -3.430 -15.969 1.00 93.94 72 ALA A O 1
ATOM 523 N N . ALA A 1 73 ? 15.728 -1.567 -15.765 1.00 91.81 73 ALA A N 1
ATOM 524 C CA . ALA A 1 73 ? 15.720 -1.239 -17.180 1.00 91.81 73 ALA A CA 1
ATOM 525 C C . ALA A 1 73 ? 17.053 -0.621 -17.600 1.00 91.81 73 ALA A C 1
ATOM 527 O O . ALA A 1 73 ? 17.664 0.139 -16.850 1.00 91.81 73 ALA A O 1
ATOM 528 N N . GLN A 1 74 ? 17.469 -0.915 -18.828 1.00 92.31 74 GLN A N 1
ATOM 529 C CA . GLN A 1 74 ? 18.655 -0.344 -19.454 1.00 92.31 74 GLN A CA 1
ATOM 530 C C . GLN A 1 74 ? 18.290 0.112 -20.865 1.00 92.31 74 GLN 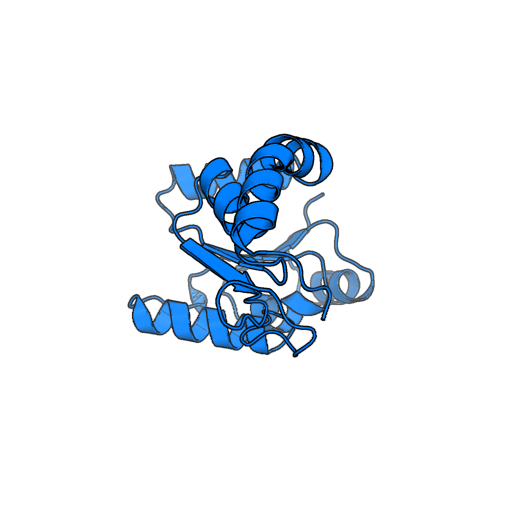A C 1
ATOM 532 O O . GLN A 1 74 ? 17.648 -0.625 -21.611 1.00 92.31 74 GLN A O 1
ATOM 537 N N . LEU A 1 75 ? 18.653 1.352 -21.214 1.00 90.50 75 LEU A N 1
ATOM 538 C CA . LEU A 1 75 ? 18.366 1.958 -22.524 1.00 90.50 75 LEU A CA 1
ATOM 539 C C . LEU A 1 75 ? 16.885 1.819 -22.953 1.00 90.50 75 LEU A C 1
ATOM 541 O O . LEU A 1 75 ? 16.571 1.535 -24.105 1.00 90.50 75 LEU A O 1
ATOM 545 N N . GLY A 1 76 ? 15.955 1.989 -22.003 1.00 87.44 76 GLY A N 1
ATOM 546 C CA . GLY A 1 76 ? 14.509 1.927 -22.261 1.00 87.44 76 GLY A CA 1
ATOM 547 C C . GLY A 1 76 ? 13.925 0.516 -22.425 1.00 87.44 76 GLY A C 1
ATOM 548 O O . GLY A 1 76 ? 12.751 0.382 -22.782 1.00 87.44 76 GLY A O 1
ATOM 549 N N . VAL A 1 77 ? 14.700 -0.533 -22.146 1.00 89.62 77 VAL A N 1
ATOM 550 C CA . VAL A 1 77 ? 14.275 -1.937 -22.225 1.00 89.62 77 VAL A CA 1
ATOM 551 C C . VAL A 1 77 ? 14.324 -2.561 -20.835 1.00 89.62 77 VAL A C 1
ATOM 553 O O . VAL A 1 77 ? 15.323 -2.409 -20.131 1.00 89.62 77 VAL A O 1
ATOM 556 N N . PHE A 1 78 ? 13.256 -3.252 -20.427 1.00 91.00 78 PHE A N 1
ATOM 557 C CA . PHE A 1 78 ? 13.273 -4.006 -19.172 1.00 91.00 78 PHE A CA 1
ATOM 558 C C . PHE A 1 78 ? 14.283 -5.150 -19.248 1.00 91.00 78 PHE A C 1
ATOM 560 O O . PHE A 1 78 ? 14.373 -5.846 -20.263 1.00 91.00 78 PHE A O 1
ATOM 567 N N . THR A 1 79 ? 15.036 -5.342 -18.171 1.00 92.12 79 THR A N 1
ATOM 568 C CA . THR A 1 79 ? 16.015 -6.424 -18.048 1.00 92.12 79 THR A CA 1
ATOM 569 C C . THR A 1 79 ? 15.490 -7.506 -17.105 1.00 92.12 79 THR A C 1
ATOM 571 O O . THR A 1 79 ? 14.490 -7.318 -16.417 1.00 92.12 79 THR A O 1
ATOM 574 N N . ALA A 1 80 ? 16.168 -8.654 -17.064 1.00 89.50 80 ALA A N 1
ATOM 575 C CA . ALA A 1 80 ? 15.872 -9.720 -16.104 1.00 89.50 80 ALA A CA 1
ATOM 576 C C . ALA A 1 80 ? 16.510 -9.480 -14.720 1.00 89.50 80 ALA A C 1
ATOM 578 O O . ALA A 1 80 ? 16.459 -10.358 -13.861 1.00 89.50 80 ALA A O 1
ATOM 579 N N . ALA A 1 81 ? 17.154 -8.326 -14.507 1.00 92.75 81 ALA A N 1
ATOM 580 C CA . ALA A 1 81 ? 17.746 -8.007 -13.216 1.00 92.75 81 ALA A CA 1
ATOM 581 C C . ALA A 1 81 ? 16.648 -7.775 -12.158 1.00 92.75 81 ALA A C 1
ATOM 583 O O . ALA A 1 81 ? 15.535 -7.361 -12.507 1.00 92.75 81 ALA A O 1
ATOM 584 N N . PRO A 1 82 ? 16.946 -8.009 -10.868 1.00 92.25 82 PRO A N 1
ATOM 585 C CA . PRO A 1 82 ? 16.004 -7.733 -9.792 1.00 92.25 82 PRO A CA 1
ATOM 586 C C . PRO A 1 82 ? 15.499 -6.281 -9.818 1.00 92.25 82 PRO A C 1
ATOM 588 O O . PRO A 1 82 ? 16.242 -5.383 -10.227 1.00 92.25 82 PRO A O 1
ATOM 591 N N . PRO A 1 83 ? 14.260 -6.022 -9.360 1.00 92.38 83 PRO A N 1
ATOM 592 C CA . PRO A 1 83 ? 13.757 -4.663 -9.206 1.00 92.38 83 PRO A CA 1
ATOM 593 C C . PRO A 1 83 ? 14.699 -3.814 -8.347 1.00 92.38 83 PRO A C 1
ATOM 595 O O . PRO A 1 83 ? 15.204 -4.278 -7.325 1.00 92.38 83 PRO A O 1
ATOM 598 N N . THR A 1 84 ? 14.898 -2.554 -8.727 1.00 92.88 84 THR A N 1
ATOM 599 C CA . THR A 1 84 ? 15.706 -1.608 -7.940 1.00 92.88 84 THR A CA 1
ATOM 600 C C . THR A 1 84 ? 14.990 -1.174 -6.663 1.00 92.88 84 THR A C 1
ATOM 602 O O . THR A 1 84 ? 15.631 -0.784 -5.691 1.00 92.88 84 THR A O 1
ATOM 605 N N . ILE A 1 85 ? 13.659 -1.269 -6.653 1.00 93.19 85 ILE A N 1
ATOM 606 C CA . ILE A 1 85 ? 12.800 -1.104 -5.480 1.00 93.19 85 ILE A CA 1
ATOM 607 C C . ILE A 1 85 ? 11.728 -2.190 -5.543 1.00 93.19 85 ILE A C 1
ATOM 609 O O . ILE A 1 85 ? 11.088 -2.360 -6.581 1.00 93.19 85 ILE A O 1
ATOM 613 N N . HIS A 1 86 ? 11.496 -2.898 -4.437 1.00 96.19 86 HIS A N 1
ATOM 614 C CA . HIS A 1 86 ? 10.404 -3.864 -4.322 1.00 96.19 86 HIS A CA 1
ATOM 615 C C . HIS A 1 86 ? 9.704 -3.728 -2.958 1.00 96.19 86 HIS A C 1
ATOM 617 O O . HIS A 1 86 ? 10.226 -4.214 -1.952 1.00 96.19 86 HIS A O 1
ATOM 623 N N . PRO A 1 87 ? 8.543 -3.048 -2.891 1.00 97.12 87 PRO A N 1
ATOM 624 C CA . PRO A 1 87 ? 7.799 -2.884 -1.646 1.00 97.12 87 PRO A CA 1
ATOM 625 C C . PRO A 1 87 ? 7.183 -4.209 -1.168 1.00 97.12 87 PRO A C 1
ATOM 627 O O . PRO A 1 87 ? 6.055 -4.556 -1.516 1.00 97.12 87 PRO A O 1
ATOM 630 N N . PHE A 1 88 ? 7.922 -4.939 -0.332 1.00 96.19 88 PHE A N 1
ATOM 631 C CA . PHE A 1 88 ? 7.477 -6.186 0.288 1.00 96.19 88 PHE A CA 1
ATOM 632 C C . PHE A 1 88 ? 8.035 -6.335 1.711 1.00 96.19 88 PHE A C 1
ATOM 634 O O . PHE A 1 88 ? 9.199 -6.022 1.968 1.00 96.19 88 PHE A O 1
ATOM 641 N N . GLY A 1 89 ? 7.217 -6.812 2.653 1.00 96.44 89 GLY A N 1
ATOM 642 C CA . GLY A 1 89 ? 7.641 -7.065 4.030 1.00 96.44 89 GLY A CA 1
ATOM 643 C C . GLY A 1 89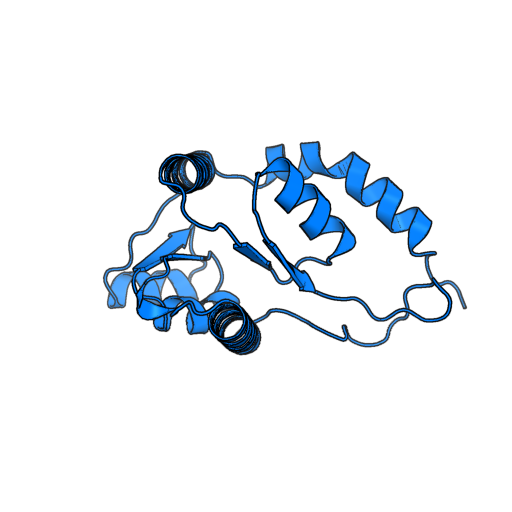 ? 8.200 -5.812 4.709 1.00 96.44 89 GLY A C 1
ATOM 644 O O . GLY A 1 89 ? 7.609 -4.733 4.658 1.00 96.44 89 GLY A O 1
ATOM 645 N N . LYS A 1 90 ? 9.384 -5.937 5.323 1.00 97.31 90 LYS A N 1
ATOM 646 C CA . LYS A 1 90 ? 10.070 -4.821 6.001 1.00 97.31 90 LYS A CA 1
ATOM 647 C C . LYS A 1 90 ? 10.369 -3.644 5.070 1.00 97.31 90 LYS A C 1
ATOM 649 O O . LYS A 1 90 ? 10.423 -2.509 5.533 1.00 97.31 90 LYS A O 1
ATOM 654 N N . THR A 1 91 ? 10.513 -3.884 3.767 1.00 97.75 91 THR A N 1
ATOM 655 C CA . THR A 1 91 ? 10.740 -2.809 2.798 1.00 97.75 91 THR A CA 1
ATOM 656 C C . THR A 1 91 ? 9.520 -1.900 2.672 1.00 97.75 91 THR A C 1
ATOM 658 O O . THR A 1 91 ? 9.701 -0.696 2.526 1.00 97.75 91 THR A O 1
ATOM 661 N N . LYS A 1 92 ? 8.284 -2.417 2.797 1.00 98.25 92 LYS A N 1
ATOM 662 C CA . LYS A 1 92 ? 7.088 -1.554 2.844 1.00 98.25 92 LYS A CA 1
ATOM 663 C C . LYS A 1 92 ? 7.131 -0.615 4.046 1.00 98.25 92 LYS A C 1
ATOM 665 O O . LYS A 1 92 ? 6.921 0.580 3.875 1.00 98.25 92 LYS A O 1
ATOM 670 N N . LEU A 1 93 ? 7.461 -1.143 5.227 1.00 98.44 93 LEU A N 1
ATOM 671 C CA . LEU A 1 93 ? 7.613 -0.335 6.437 1.00 98.44 93 LEU A CA 1
ATOM 672 C C . LEU A 1 93 ? 8.667 0.769 6.246 1.00 98.44 93 LEU A C 1
ATOM 674 O O . LEU A 1 93 ? 8.352 1.943 6.407 1.00 98.44 93 LEU A O 1
ATOM 678 N N . PHE A 1 94 ? 9.876 0.407 5.811 1.00 98.31 94 PHE A N 1
ATOM 679 C CA . PHE A 1 94 ? 10.960 1.368 5.580 1.00 98.31 94 PHE A CA 1
ATOM 680 C C . PHE A 1 94 ? 10.578 2.472 4.579 1.00 98.31 94 PHE A C 1
ATOM 682 O O . PHE A 1 94 ? 10.889 3.648 4.778 1.00 98.31 94 PHE A O 1
ATOM 689 N N . LEU A 1 95 ? 9.902 2.105 3.486 1.00 98.50 95 LEU A N 1
ATOM 690 C CA . LEU A 1 95 ? 9.455 3.062 2.476 1.00 98.50 95 LEU A CA 1
ATOM 691 C C . LEU A 1 95 ? 8.373 4.002 3.017 1.00 98.50 95 LEU A C 1
ATOM 693 O O . LEU A 1 95 ? 8.402 5.190 2.701 1.00 98.50 95 LEU A O 1
ATOM 697 N N . ALA A 1 96 ? 7.455 3.493 3.839 1.00 98.38 96 ALA A N 1
ATOM 698 C CA . ALA A 1 96 ? 6.431 4.299 4.491 1.00 98.38 96 ALA A CA 1
ATOM 699 C C . ALA A 1 96 ? 7.047 5.276 5.508 1.00 98.38 96 ALA A C 1
ATOM 701 O O . ALA A 1 96 ? 6.731 6.461 5.479 1.00 98.38 96 ALA A O 1
ATOM 702 N N . GLU A 1 97 ? 7.995 4.819 6.335 1.00 98.12 97 GLU A N 1
ATOM 703 C CA . GLU A 1 97 ? 8.756 5.671 7.264 1.00 98.12 97 GLU A CA 1
ATOM 704 C C . GLU A 1 97 ? 9.519 6.770 6.518 1.00 98.12 97 GLU A C 1
ATOM 706 O O . GLU A 1 97 ? 9.417 7.948 6.861 1.00 98.12 97 GLU A O 1
ATOM 711 N N . SER A 1 98 ? 10.215 6.402 5.438 1.00 98.19 98 SER A N 1
ATOM 712 C CA . SER A 1 98 ? 10.942 7.350 4.585 1.00 98.19 98 SER A CA 1
ATOM 713 C C . SER A 1 98 ? 10.012 8.376 3.938 1.00 98.19 98 SER A C 1
ATOM 715 O O . SER A 1 98 ? 10.370 9.546 3.806 1.00 98.19 98 SER A O 1
ATOM 717 N N . TYR A 1 99 ? 8.826 7.948 3.501 1.00 98.31 99 TYR A N 1
ATOM 718 C CA . TYR A 1 99 ? 7.817 8.841 2.941 1.00 98.31 99 TYR A CA 1
ATOM 719 C C . TYR A 1 99 ? 7.292 9.811 4.003 1.00 98.31 99 TYR A C 1
ATOM 721 O O . TYR A 1 99 ? 7.245 11.015 3.752 1.00 98.31 99 TYR A O 1
ATOM 729 N N . CYS A 1 100 ? 6.957 9.313 5.194 1.00 97.81 100 CYS A N 1
ATOM 730 C CA . CYS A 1 100 ? 6.497 10.134 6.307 1.00 97.81 100 CYS A CA 1
ATOM 731 C C . CYS A 1 100 ? 7.544 11.183 6.701 1.00 97.81 100 CYS A C 1
ATOM 733 O O . CYS A 1 100 ? 7.233 12.371 6.719 1.00 97.81 100 CYS A O 1
ATOM 735 N N . GLN A 1 101 ? 8.802 10.773 6.887 1.00 97.75 101 GLN A N 1
ATOM 736 C CA . GLN A 1 101 ? 9.900 11.676 7.237 1.00 97.75 101 GLN A CA 1
ATOM 737 C C . GLN A 1 101 ? 10.070 12.811 6.217 1.00 97.75 101 GLN A C 1
ATOM 739 O O . GLN A 1 101 ? 10.186 13.973 6.595 1.00 97.75 101 GLN A O 1
ATOM 744 N N . LYS A 1 102 ? 10.047 12.493 4.916 1.00 98.06 102 LYS A N 1
ATOM 745 C CA . LYS A 1 102 ? 10.194 13.489 3.838 1.00 98.06 102 LYS A CA 1
ATOM 746 C C . LYS A 1 102 ? 9.048 14.496 3.776 1.00 98.06 102 LYS A C 1
ATOM 748 O O . LYS A 1 102 ? 9.238 15.586 3.250 1.00 98.06 102 LYS A O 1
ATOM 753 N N . ASN A 1 103 ? 7.874 14.123 4.275 1.00 97.62 103 ASN A N 1
ATOM 754 C CA . ASN A 1 103 ? 6.665 14.938 4.217 1.00 97.62 103 ASN A CA 1
ATOM 755 C C . ASN A 1 103 ? 6.286 15.556 5.572 1.00 97.62 103 ASN A C 1
ATOM 757 O O . ASN A 1 103 ? 5.227 16.168 5.663 1.00 97.62 103 ASN A O 1
ATOM 761 N N . GLY A 1 104 ? 7.113 15.396 6.614 1.00 97.31 104 GLY A N 1
ATOM 762 C CA . GLY A 1 104 ? 6.791 15.882 7.960 1.00 97.31 104 GLY A CA 1
ATOM 763 C C . GLY A 1 104 ? 5.563 15.200 8.575 1.00 97.31 104 GLY A C 1
ATOM 764 O O . GLY A 1 104 ? 4.804 15.837 9.295 1.00 97.31 104 GLY A O 1
ATOM 765 N N . LEU A 1 105 ? 5.341 13.923 8.251 1.00 97.06 105 LEU A N 1
ATOM 766 C CA . LEU A 1 105 ? 4.245 13.096 8.761 1.00 97.06 105 LEU A CA 1
ATOM 767 C C . LEU A 1 105 ? 4.789 12.037 9.729 1.00 97.06 105 LEU A 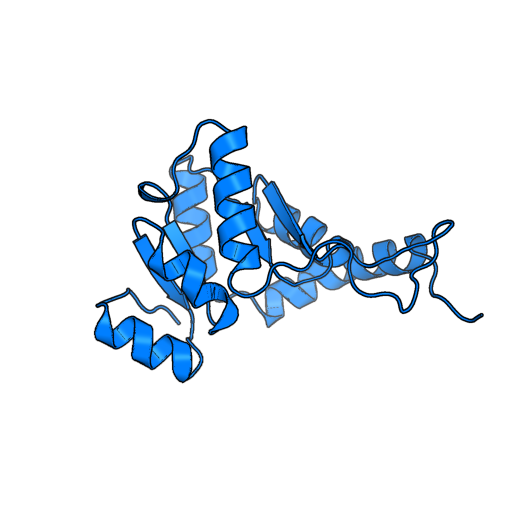C 1
ATOM 769 O O . LEU A 1 105 ? 5.977 11.714 9.709 1.00 97.06 105 LEU A O 1
ATOM 773 N N . GLU A 1 106 ? 3.906 11.410 10.507 1.00 96.00 106 GLU A N 1
ATOM 774 C CA . GLU A 1 106 ? 4.266 10.301 11.395 1.00 96.00 106 GLU A CA 1
ATOM 775 C C . GLU A 1 106 ? 3.333 9.101 11.195 1.00 96.00 106 GLU A C 1
ATOM 777 O O . GLU A 1 106 ? 2.111 9.243 11.172 1.00 96.00 106 GLU A O 1
ATOM 782 N N . LEU A 1 107 ? 3.900 7.890 11.110 1.00 95.56 107 LEU A N 1
ATOM 783 C CA . LEU A 1 107 ? 3.122 6.660 10.890 1.00 95.56 107 LEU A CA 1
ATOM 784 C C . LEU A 1 107 ? 2.113 6.361 12.001 1.00 95.56 107 LEU A C 1
ATOM 786 O O . LEU A 1 107 ? 1.094 5.728 11.744 1.00 95.56 107 LEU A O 1
ATOM 790 N N . GLN A 1 108 ? 2.373 6.815 13.227 1.00 96.88 108 GLN A N 1
ATOM 791 C CA . GLN A 1 108 ? 1.449 6.621 14.345 1.00 96.88 108 GLN A CA 1
ATOM 792 C C . GLN A 1 108 ? 0.111 7.353 14.162 1.00 96.88 108 GLN A C 1
ATOM 794 O O . GLN A 1 108 ? -0.863 6.993 14.809 1.00 96.88 108 GLN A O 1
ATOM 799 N N . TYR A 1 109 ? 0.044 8.340 13.263 1.00 96.88 109 TYR A N 1
ATOM 800 C CA . TYR A 1 109 ? -1.201 9.014 12.882 1.00 96.88 109 TYR A CA 1
ATOM 801 C C . TYR A 1 109 ? -1.782 8.485 11.567 1.00 96.88 109 TYR A C 1
ATOM 803 O O . TYR A 1 109 ? -2.847 8.923 11.143 1.00 96.88 109 TYR A O 1
ATOM 811 N N . ALA A 1 110 ? -1.102 7.539 10.917 1.00 97.69 110 ALA A N 1
ATOM 812 C CA . ALA A 1 110 ? -1.565 6.939 9.680 1.00 97.69 110 ALA A CA 1
ATOM 813 C C . ALA A 1 110 ? -2.512 5.761 9.940 1.00 97.69 110 ALA A C 1
ATOM 815 O O . ALA A 1 110 ? -2.427 5.060 10.955 1.00 97.69 110 ALA A O 1
ATOM 816 N N . MET A 1 111 ? -3.369 5.513 8.951 1.00 98.38 111 MET A N 1
ATOM 817 C CA . MET A 1 111 ? -4.115 4.272 8.805 1.00 98.38 111 MET A CA 1
ATOM 818 C C . MET A 1 111 ? -3.550 3.485 7.620 1.00 98.38 111 MET A C 1
ATOM 820 O O . MET A 1 111 ? -3.268 4.069 6.573 1.00 98.38 111 MET A O 1
ATOM 824 N N . ALA A 1 112 ? -3.373 2.172 7.770 1.00 98.00 112 ALA A N 1
ATOM 825 C CA . ALA A 1 112 ? -2.940 1.307 6.675 1.00 98.00 112 ALA A CA 1
ATOM 826 C C . ALA A 1 112 ? -3.859 0.098 6.497 1.00 98.00 112 ALA A C 1
ATOM 828 O O . ALA A 1 112 ? -4.396 -0.454 7.457 1.00 98.00 112 ALA A O 1
ATOM 829 N N . TYR A 1 113 ? -3.981 -0.311 5.236 1.00 97.44 113 TYR A N 1
ATOM 830 C CA . TYR A 1 113 ? -4.819 -1.403 4.764 1.00 97.44 113 TYR A CA 1
ATOM 831 C C . TYR A 1 113 ? -3.934 -2.449 4.084 1.00 97.44 113 TYR A C 1
ATOM 833 O O . TYR A 1 113 ? -3.069 -2.086 3.282 1.00 97.44 113 TYR A O 1
ATOM 841 N N . GLY A 1 114 ? -4.136 -3.731 4.381 1.00 96.12 114 GLY A N 1
ATOM 842 C CA . GLY A 1 114 ? -3.369 -4.812 3.757 1.00 96.12 114 GLY A CA 1
ATOM 843 C C . GLY A 1 114 ? -4.061 -6.165 3.854 1.00 96.12 114 GLY A C 1
ATOM 844 O O . GLY A 1 114 ? -4.849 -6.402 4.768 1.00 96.12 114 GLY A O 1
ATOM 845 N N . ASP A 1 115 ? -3.771 -7.044 2.901 1.00 94.19 115 ASP A N 1
ATOM 846 C CA . ASP A 1 115 ? -4.396 -8.364 2.755 1.00 94.19 115 ASP A CA 1
ATOM 847 C C . ASP A 1 115 ? -3.401 -9.523 2.914 1.00 94.19 115 ASP A C 1
ATOM 849 O O . ASP A 1 115 ? -3.793 -10.663 3.185 1.00 94.19 115 ASP A O 1
ATOM 853 N N . HIS A 1 116 ? -2.102 -9.239 2.807 1.00 94.69 116 HIS A N 1
ATOM 854 C CA . HIS A 1 116 ? -1.049 -10.242 2.790 1.00 94.69 116 HIS A CA 1
ATOM 855 C C . HIS A 1 116 ? -0.079 -10.092 3.970 1.00 94.69 116 HIS A C 1
ATOM 857 O O . HIS A 1 116 ? 0.164 -9.004 4.489 1.00 94.69 116 HIS A O 1
ATOM 863 N N . ASP A 1 117 ? 0.597 -11.181 4.345 1.00 93.62 117 ASP A N 1
ATOM 864 C CA . ASP A 1 117 ? 1.645 -11.163 5.382 1.00 93.62 117 ASP A CA 1
ATOM 865 C C . ASP A 1 117 ? 2.803 -10.200 5.063 1.00 93.62 117 ASP A C 1
ATOM 867 O O . ASP A 1 117 ? 3.513 -9.736 5.955 1.00 93.62 117 ASP A O 1
ATOM 871 N N . GLY A 1 118 ? 2.966 -9.847 3.787 1.00 94.38 118 GLY A N 1
ATOM 872 C CA . GLY A 1 118 ? 3.929 -8.848 3.321 1.00 94.38 118 GLY A CA 1
ATOM 873 C C . GLY A 1 118 ? 3.633 -7.430 3.822 1.00 94.38 118 GLY A C 1
ATOM 874 O O . GLY A 1 118 ? 4.535 -6.596 3.814 1.00 94.38 118 GLY A O 1
ATOM 875 N N . ASP A 1 119 ? 2.413 -7.164 4.288 1.00 96.94 119 ASP A N 1
ATOM 876 C CA . ASP A 1 119 ? 1.998 -5.877 4.855 1.00 96.94 119 ASP A CA 1
ATOM 877 C C . ASP A 1 119 ? 2.155 -5.827 6.372 1.00 96.94 119 ASP A C 1
ATOM 879 O O . ASP A 1 119 ? 2.144 -4.750 6.968 1.00 96.94 119 ASP A O 1
ATOM 883 N N . ARG A 1 120 ? 2.353 -6.987 7.008 1.00 96.69 120 ARG A N 1
ATOM 884 C CA . ARG A 1 120 ? 2.315 -7.145 8.462 1.00 96.69 120 ARG A CA 1
ATOM 885 C C . ARG A 1 120 ? 3.211 -6.153 9.196 1.00 96.69 120 ARG A C 1
ATOM 887 O O . ARG A 1 120 ? 2.762 -5.549 10.158 1.00 96.69 120 ARG A O 1
ATOM 894 N N . HIS A 1 121 ? 4.451 -5.966 8.749 1.00 97.62 121 HIS A N 1
ATOM 895 C CA . HIS A 1 121 ? 5.388 -5.056 9.417 1.00 97.62 121 HIS A CA 1
ATOM 896 C C . HIS A 1 121 ? 4.923 -3.597 9.404 1.00 97.62 121 HIS A C 1
ATOM 898 O O . HIS A 1 121 ? 5.154 -2.877 10.369 1.00 97.62 121 HIS A O 1
ATOM 904 N N . LEU A 1 122 ? 4.272 -3.162 8.324 1.00 98.38 122 LEU A N 1
ATOM 905 C CA . LEU A 1 122 ? 3.699 -1.823 8.242 1.00 98.38 122 LEU A CA 1
ATOM 906 C C . LEU A 1 122 ? 2.444 -1.720 9.113 1.00 98.38 122 LEU A C 1
ATOM 908 O O . LEU A 1 122 ? 2.317 -0.777 9.889 1.00 98.38 122 LEU A O 1
ATOM 912 N N . LEU A 1 123 ? 1.549 -2.706 9.018 1.00 98.31 123 LEU A N 1
ATOM 913 C CA . LEU A 1 123 ? 0.311 -2.750 9.799 1.00 98.31 123 LEU A CA 1
ATOM 914 C C . LEU A 1 123 ? 0.586 -2.785 11.312 1.00 98.31 123 LEU A C 1
ATOM 916 O O . LEU A 1 123 ? -0.103 -2.133 12.081 1.00 98.31 123 LEU A O 1
ATOM 920 N N . GLU A 1 124 ? 1.643 -3.473 11.747 1.00 97.50 124 GLU A N 1
ATOM 921 C CA . GLU A 1 124 ? 2.090 -3.482 13.147 1.00 97.50 124 GLU A CA 1
ATOM 922 C C . GLU A 1 124 ? 2.618 -2.125 13.641 1.00 97.50 124 GLU A C 1
ATOM 924 O O . GLU A 1 124 ? 2.758 -1.949 14.850 1.00 97.50 124 GLU A O 1
ATOM 929 N N . ARG A 1 125 ? 2.929 -1.181 12.743 1.00 98.00 125 ARG A N 1
ATOM 930 C CA . ARG A 1 125 ? 3.601 0.081 13.084 1.00 98.00 125 ARG A CA 1
ATOM 931 C C . ARG A 1 125 ? 2.696 1.312 13.05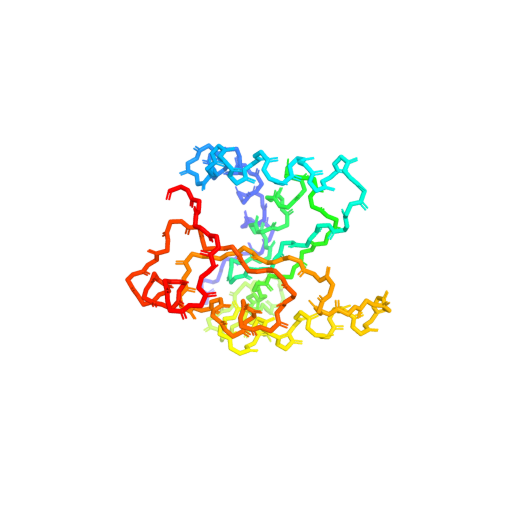9 1.00 98.00 125 ARG A C 1
ATOM 933 O O . ARG A 1 125 ? 3.008 2.290 13.746 1.00 98.00 125 ARG A O 1
ATOM 940 N N . VAL A 1 126 ? 1.658 1.295 12.229 1.00 98.38 126 VAL A N 1
ATOM 941 C CA . VAL A 1 126 ? 0.722 2.416 12.070 1.00 98.38 126 VAL A CA 1
ATOM 942 C C . VAL A 1 126 ? -0.195 2.573 13.279 1.00 98.38 126 VAL A C 1
ATOM 944 O O . VAL A 1 126 ? -0.378 1.638 14.054 1.00 98.38 126 VAL A O 1
ATOM 947 N N . GLY A 1 127 ? -0.803 3.751 13.426 1.00 97.81 127 GLY A N 1
ATOM 948 C CA . GLY A 1 127 ? -1.768 4.001 14.500 1.00 97.81 127 GLY A CA 1
ATOM 949 C C . GLY A 1 127 ? -3.051 3.189 14.367 1.00 97.81 127 GLY A C 1
ATOM 950 O O . GLY A 1 127 ? -3.646 2.800 15.371 1.00 97.81 127 GLY A O 1
ATOM 951 N N . ARG A 1 128 ? -3.490 2.931 13.128 1.00 98.06 128 ARG A N 1
ATOM 952 C CA . ARG A 1 128 ? -4.680 2.122 12.838 1.00 98.06 128 ARG A CA 1
ATOM 953 C C . ARG A 1 128 ? -4.413 1.155 11.691 1.00 98.06 128 ARG A C 1
ATOM 955 O O . ARG A 1 128 ? -4.055 1.569 10.591 1.00 98.06 128 ARG A O 1
ATOM 962 N N . ALA A 1 129 ? -4.609 -0.131 11.947 1.00 98.25 129 ALA A N 1
ATOM 963 C CA . ALA A 1 129 ? -4.430 -1.193 10.967 1.00 98.25 129 ALA A CA 1
ATOM 964 C C . ALA A 1 129 ? -5.774 -1.822 10.607 1.00 98.25 129 ALA A C 1
ATOM 966 O O . ALA A 1 129 ? -6.569 -2.137 11.493 1.00 98.25 129 ALA A O 1
ATOM 967 N N . VAL A 1 130 ? -5.991 -2.033 9.310 1.00 98.00 130 VAL A N 1
ATOM 968 C CA . VAL A 1 130 ? -7.181 -2.692 8.775 1.00 98.00 130 VAL A CA 1
ATOM 969 C C . VAL A 1 130 ? -6.749 -3.858 7.888 1.00 98.00 130 VAL A C 1
ATOM 971 O O . VAL A 1 130 ? -6.016 -3.690 6.910 1.00 98.00 130 VAL A O 1
ATOM 974 N N . ALA A 1 131 ? -7.200 -5.059 8.232 1.00 97.38 131 ALA A N 1
ATOM 975 C CA . ALA A 1 131 ? -6.970 -6.266 7.457 1.00 97.38 131 ALA A CA 1
ATOM 976 C C . ALA A 1 131 ? -8.061 -6.415 6.384 1.00 97.38 131 ALA A C 1
ATOM 978 O O . ALA A 1 131 ? -9.248 -6.482 6.689 1.00 97.38 131 ALA A O 1
ATOM 979 N N . VAL A 1 132 ? -7.678 -6.485 5.115 1.00 95.44 132 VAL A N 1
ATOM 980 C CA . VAL A 1 132 ? -8.619 -6.581 3.990 1.00 95.44 132 VAL A CA 1
ATOM 981 C C . VAL A 1 132 ? -8.615 -8.011 3.477 1.00 95.44 132 VAL A C 1
ATOM 983 O O . VAL A 1 132 ? -7.573 -8.452 3.014 1.00 95.44 132 VAL A O 1
ATOM 986 N N . ARG A 1 133 ? -9.726 -8.759 3.561 1.00 93.75 133 ARG A N 1
ATOM 987 C CA . ARG A 1 133 ? -9.783 -10.192 3.178 1.00 93.75 133 ARG A CA 1
ATOM 988 C C . ARG A 1 133 ? -8.491 -10.969 3.498 1.00 93.75 133 ARG A C 1
ATOM 990 O O . ARG A 1 133 ? -7.899 -11.589 2.610 1.00 93.75 133 ARG A O 1
ATOM 997 N N . PRO A 1 134 ? -8.009 -10.932 4.750 1.00 95.12 134 PRO A N 1
ATOM 998 C CA . PRO A 1 134 ? -6.638 -11.312 5.035 1.00 95.12 134 PRO A CA 1
ATOM 999 C C . PRO A 1 134 ? -6.366 -12.782 4.710 1.00 95.12 134 PRO A C 1
ATOM 1001 O O . PRO A 1 134 ? -7.163 -13.676 5.040 1.00 95.12 134 PRO A O 1
ATOM 1004 N N . ALA A 1 135 ? -5.193 -13.032 4.128 1.00 95.00 135 ALA A N 1
ATOM 1005 C CA . ALA A 1 135 ? -4.618 -14.366 4.012 1.00 95.00 135 ALA A CA 1
ATOM 1006 C C . ALA A 1 135 ? -4.484 -15.026 5.405 1.00 95.00 135 ALA A C 1
ATOM 1008 O O . ALA A 1 135 ? -4.444 -14.317 6.416 1.00 95.00 135 ALA A O 1
ATOM 1009 N N . PRO A 1 136 ? -4.400 -16.369 5.508 1.00 95.00 136 PRO A N 1
ATOM 1010 C CA . PRO A 1 136 ? -4.443 -17.068 6.797 1.00 95.00 136 PRO A CA 1
ATOM 1011 C C . PRO A 1 136 ? -3.450 -16.549 7.851 1.00 95.00 136 PRO A C 1
ATOM 1013 O O . PRO A 1 136 ? -3.823 -16.411 9.018 1.00 95.00 136 PRO A O 1
ATOM 1016 N N . GLY A 1 137 ? -2.221 -16.204 7.447 1.00 94.94 137 GLY A N 1
ATOM 1017 C CA . GLY A 1 137 ? -1.216 -15.635 8.350 1.00 94.94 137 GLY A CA 1
ATOM 1018 C C . GLY A 1 137 ? -1.642 -14.280 8.917 1.00 94.94 137 GLY A C 1
ATOM 1019 O O . GLY A 1 137 ? -1.697 -14.109 10.140 1.00 94.94 137 GLY A O 1
ATOM 1020 N N . LEU A 1 138 ? -2.045 -13.351 8.046 1.00 96.56 138 LEU A N 1
ATOM 1021 C CA . LEU A 1 138 ? -2.465 -12.012 8.447 1.00 96.56 138 LEU A CA 1
ATOM 1022 C C . LEU A 1 138 ? -3.769 -12.052 9.249 1.00 96.56 138 LEU A C 1
ATOM 1024 O O . LEU A 1 138 ? -3.927 -11.290 10.197 1.00 96.56 138 LEU A O 1
ATOM 1028 N N . ARG A 1 139 ? -4.672 -12.989 8.944 1.00 97.25 139 ARG A N 1
ATOM 1029 C CA . ARG A 1 139 ? -5.938 -13.180 9.666 1.00 97.25 139 ARG A CA 1
ATOM 1030 C C . ARG A 1 139 ? -5.704 -13.543 11.127 1.00 97.25 139 ARG A C 1
ATOM 1032 O O . ARG A 1 139 ? -6.311 -12.949 12.013 1.00 97.25 139 ARG A O 1
ATOM 1039 N N . ALA A 1 140 ? -4.793 -14.481 11.387 1.00 96.81 140 ALA A N 1
ATOM 1040 C CA . ALA A 1 140 ? -4.419 -14.849 12.751 1.00 96.81 140 ALA A CA 1
ATOM 1041 C C . ALA A 1 140 ? -3.778 -13.671 13.501 1.00 96.81 140 ALA A C 1
ATOM 1043 O O . ALA A 1 140 ? -3.954 -13.519 14.707 1.00 96.81 140 ALA A O 1
ATOM 1044 N N . VAL A 1 141 ? -3.022 -12.831 12.793 1.00 97.38 141 VAL A N 1
ATOM 1045 C CA . VAL A 1 141 ? -2.410 -11.630 13.364 1.00 97.38 141 VAL A CA 1
ATOM 1046 C C . VAL A 1 141 ? -3.459 -10.574 13.707 1.00 97.38 141 VAL A C 1
ATOM 1048 O O . VAL A 1 141 ? -3.424 -10.056 14.820 1.00 97.38 141 VAL A O 1
ATOM 1051 N N . ALA A 1 142 ? -4.379 -10.296 12.783 1.00 97.81 142 ALA A N 1
ATOM 1052 C CA . ALA A 1 142 ? -5.466 -9.344 12.959 1.00 97.81 142 ALA A CA 1
ATOM 1053 C C . ALA A 1 142 ? -6.341 -9.721 14.160 1.00 97.81 142 ALA A C 1
ATOM 1055 O O . ALA A 1 142 ? -6.567 -8.884 15.025 1.00 97.81 142 ALA A O 1
ATOM 1056 N N . ALA A 1 143 ? -6.714 -11.001 14.281 1.00 97.38 143 ALA A N 1
ATOM 1057 C CA . ALA A 1 143 ? -7.495 -11.503 15.410 1.00 97.38 143 ALA A CA 1
ATOM 1058 C C . ALA A 1 143 ? -6.771 -11.358 16.760 1.00 97.38 143 ALA A C 1
ATOM 1060 O O . ALA A 1 143 ? -7.391 -11.019 17.755 1.00 97.38 143 ALA A O 1
ATOM 1061 N N . ARG A 1 144 ? -5.451 -11.586 16.816 1.00 97.69 144 ARG A N 1
ATOM 1062 C CA . ARG A 1 144 ? -4.677 -11.427 18.064 1.00 97.69 144 ARG A CA 1
ATOM 1063 C C . ARG A 1 144 ? -4.468 -9.973 18.487 1.00 97.69 144 ARG A C 1
ATOM 1065 O O . ARG A 1 144 ? -4.052 -9.744 19.618 1.00 97.69 144 ARG A O 1
ATOM 1072 N N . ARG A 1 145 ? -4.620 -9.022 17.566 1.00 97.31 145 ARG A N 1
ATOM 1073 C CA . ARG A 1 145 ? -4.379 -7.591 17.803 1.00 97.31 145 ARG A CA 1
ATOM 1074 C C . ARG A 1 145 ? -5.644 -6.746 17.720 1.00 97.31 145 ARG A C 1
ATOM 1076 O O . ARG A 1 145 ? -5.530 -5.525 17.688 1.00 97.31 145 ARG A O 1
ATOM 1083 N N . ASP A 1 146 ? -6.802 -7.394 17.638 1.00 97.25 146 ASP A N 1
ATOM 1084 C CA . ASP A 1 146 ? -8.105 -6.751 17.478 1.00 97.25 146 ASP A CA 1
ATOM 1085 C C . ASP A 1 146 ? -8.131 -5.732 16.326 1.00 97.25 146 ASP A C 1
ATOM 1087 O O . ASP A 1 146 ? -8.721 -4.657 16.420 1.00 97.25 146 ASP A O 1
ATOM 1091 N N . TRP A 1 147 ? -7.454 -6.055 15.218 1.00 98.00 147 TRP A N 1
ATOM 1092 C CA . TRP A 1 147 ? -7.499 -5.221 14.020 1.00 98.00 147 TRP A CA 1
ATOM 1093 C C . TRP A 1 147 ? -8.853 -5.353 13.331 1.00 98.00 147 TRP A C 1
ATOM 1095 O O . TRP A 1 147 ? -9.381 -6.458 13.168 1.00 98.00 147 TRP A O 1
ATOM 1105 N N . GLU A 1 148 ? -9.375 -4.223 12.854 1.00 97.44 148 GLU A N 1
ATOM 1106 C CA . GLU A 1 148 ? -10.552 -4.210 11.991 1.00 97.44 148 GLU A CA 1
ATOM 1107 C C . GLU A 1 148 ? -10.297 -5.108 10.776 1.00 97.44 148 GLU A C 1
ATOM 1109 O O . GLU A 1 148 ? -9.220 -5.072 10.176 1.00 97.44 148 GLU A O 1
ATOM 1114 N N . THR A 1 149 ? -11.283 -5.927 10.415 1.00 96.50 149 THR A N 1
ATOM 1115 C CA . THR A 1 149 ? -11.239 -6.745 9.203 1.00 96.50 149 THR A CA 1
ATOM 1116 C C . THR A 1 149 ? -12.402 -6.366 8.300 1.00 96.50 149 THR A C 1
ATOM 1118 O O . THR A 1 149 ? -13.544 -6.353 8.757 1.00 96.50 149 THR A O 1
ATOM 1121 N N . ILE A 1 150 ? -12.122 -6.080 7.028 1.00 93.00 150 ILE A N 1
ATOM 1122 C CA . ILE A 1 150 ? -13.139 -5.752 6.022 1.00 93.00 150 ILE A CA 1
ATOM 1123 C C . ILE A 1 150 ? -13.027 -6.664 4.798 1.00 93.00 150 ILE A C 1
ATOM 1125 O O . ILE A 1 150 ? -11.923 -6.994 4.352 1.00 93.00 150 ILE A O 1
ATOM 1129 N N . GLY A 1 151 ? -14.188 -7.012 4.239 1.00 79.88 151 GLY A N 1
ATOM 1130 C CA . GLY A 1 151 ? -14.318 -7.845 3.042 1.00 79.88 151 GLY A CA 1
ATOM 1131 C C . GLY A 1 151 ? -14.141 -9.342 3.260 1.00 79.88 151 GLY A C 1
ATOM 1132 O O . GLY A 1 151 ? -13.476 -9.768 4.233 1.00 79.88 151 GLY A O 1
#

Sequence (151 aa):
MGGVRRERVLRGARECVGEVLAARCDGAVLARLREHLAAGDRVVLLTGTPDFIARPLASALGAHDVIAAVCAAQLGVFTAAPPTIHPFGKTKLFLAESYCQKNGLELQYAMAYGDHDGDRHLLERVGRAVAVRPAPGLRAVAARRDWETIG

pLDDT: mean 92.23, std 8.52, range [46.44, 98.5]

Radius of gyration: 16.26 Å; chains: 1; bounding box: 35×33×44 Å